Protein AF-A0A2G2NWG4-F1 (afdb_monomer_lite)

Structure (mmCIF, N/CA/C/O backbone):
data_AF-A0A2G2NWG4-F1
#
_entry.id   AF-A0A2G2NWG4-F1
#
loop_
_atom_site.group_PDB
_atom_site.id
_atom_site.type_symbol
_atom_site.label_atom_id
_atom_site.label_alt_id
_atom_site.label_comp_id
_atom_site.label_asym_id
_atom_site.label_entity_id
_atom_site.label_seq_id
_atom_site.pdbx_PDB_ins_code
_atom_site.Cartn_x
_atom_site.Cartn_y
_atom_site.Cartn_z
_atom_site.occupancy
_atom_site.B_iso_or_equiv
_atom_site.auth_seq_id
_atom_site.auth_comp_id
_atom_site.auth_asym_id
_atom_site.auth_atom_id
_atom_site.pdbx_PDB_model_num
ATOM 1 N N . MET A 1 1 ? 19.412 -2.856 7.898 1.00 50.75 1 MET A N 1
ATOM 2 C CA . MET A 1 1 ? 17.990 -2.442 7.947 1.00 50.75 1 MET A CA 1
ATOM 3 C C . MET A 1 1 ? 17.481 -2.362 6.510 1.00 50.75 1 MET A C 1
ATOM 5 O O . MET A 1 1 ? 18.021 -1.590 5.731 1.00 50.75 1 MET A O 1
ATOM 9 N N . ASN A 1 2 ? 16.573 -3.251 6.100 1.00 55.72 2 ASN A N 1
ATOM 10 C CA . ASN A 1 2 ? 16.232 -3.462 4.685 1.00 55.72 2 ASN A CA 1
ATOM 11 C C . ASN A 1 2 ? 15.352 -2.325 4.121 1.00 55.72 2 ASN A C 1
ATOM 13 O O . ASN A 1 2 ? 14.166 -2.237 4.431 1.00 55.72 2 ASN A O 1
ATOM 17 N N . TYR A 1 3 ? 15.913 -1.483 3.246 1.00 70.25 3 TYR A N 1
ATOM 18 C CA . TYR A 1 3 ? 15.259 -0.308 2.634 1.00 70.25 3 TYR A CA 1
ATOM 19 C C . TYR A 1 3 ? 13.949 -0.611 1.884 1.00 70.25 3 TYR A C 1
ATOM 21 O O . TYR A 1 3 ? 13.085 0.257 1.741 1.00 70.25 3 TYR A O 1
ATOM 29 N N . ILE A 1 4 ? 13.778 -1.849 1.415 1.00 69.62 4 ILE A N 1
ATOM 30 C CA . ILE A 1 4 ? 12.583 -2.285 0.684 1.00 69.62 4 ILE A CA 1
ATOM 31 C C . ILE A 1 4 ? 11.341 -2.224 1.574 1.00 69.62 4 ILE A C 1
ATOM 33 O O . ILE A 1 4 ? 10.322 -1.697 1.124 1.00 69.62 4 ILE A O 1
ATOM 37 N N . GLN A 1 5 ? 11.448 -2.677 2.827 1.00 73.12 5 GLN A N 1
ATOM 38 C CA . GLN A 1 5 ? 10.334 -2.701 3.779 1.00 73.12 5 GLN A CA 1
ATOM 39 C C . GLN A 1 5 ? 9.885 -1.279 4.142 1.00 73.12 5 GLN A C 1
ATOM 41 O O . GLN A 1 5 ? 8.692 -0.986 4.132 1.00 73.12 5 GLN A O 1
ATOM 46 N N . VAL A 1 6 ? 10.838 -0.358 4.333 1.00 81.31 6 VAL A N 1
ATOM 47 C CA . VAL A 1 6 ? 10.558 1.053 4.662 1.00 81.31 6 VAL A CA 1
ATOM 48 C C . VAL A 1 6 ? 9.731 1.737 3.572 1.00 81.31 6 VAL A C 1
ATOM 50 O O . VAL A 1 6 ? 8.799 2.479 3.874 1.00 81.31 6 VAL A O 1
ATOM 53 N N . ARG A 1 7 ? 10.038 1.490 2.293 1.00 83.06 7 ARG A N 1
ATOM 54 C CA . ARG A 1 7 ? 9.284 2.104 1.191 1.00 83.06 7 ARG A CA 1
ATOM 55 C C . ARG A 1 7 ? 7.898 1.459 1.004 1.00 83.06 7 ARG A C 1
ATOM 57 O O . ARG A 1 7 ? 7.003 2.153 0.548 1.00 83.06 7 ARG A O 1
ATOM 64 N N . ILE A 1 8 ? 7.691 0.181 1.357 1.00 85.81 8 ILE A N 1
ATOM 65 C CA . ILE A 1 8 ? 6.349 -0.441 1.302 1.00 85.81 8 ILE A CA 1
ATOM 66 C C . ILE A 1 8 ? 5.426 0.263 2.300 1.00 85.81 8 ILE A C 1
ATOM 68 O O . ILE A 1 8 ? 4.397 0.787 1.901 1.00 85.81 8 ILE A O 1
ATOM 72 N N . ILE A 1 9 ? 5.852 0.399 3.557 1.00 88.94 9 ILE A N 1
ATOM 73 C CA . ILE A 1 9 ? 5.031 1.017 4.612 1.00 88.94 9 ILE A CA 1
ATOM 74 C C . ILE A 1 9 ? 4.647 2.463 4.263 1.00 88.94 9 ILE A C 1
ATOM 76 O O . ILE A 1 9 ? 3.503 2.862 4.459 1.00 88.94 9 ILE A O 1
ATOM 80 N N . LYS A 1 10 ? 5.581 3.240 3.697 1.00 89.38 10 LYS A N 1
ATOM 81 C CA . LYS A 1 10 ? 5.321 4.628 3.283 1.00 89.38 10 LYS A CA 1
ATOM 82 C C . LYS A 1 10 ? 4.243 4.734 2.202 1.00 89.38 10 LYS A C 1
ATOM 84 O O . LYS A 1 10 ? 3.354 5.563 2.329 1.00 89.38 10 LYS A O 1
ATOM 89 N N . VAL A 1 11 ? 4.313 3.895 1.169 1.00 89.12 11 VAL A N 1
ATOM 90 C CA . VAL A 1 11 ? 3.336 3.909 0.067 1.00 89.12 11 VAL A CA 1
ATOM 91 C C . VAL A 1 11 ? 1.987 3.355 0.528 1.00 89.12 11 VAL A C 1
ATOM 93 O O . VAL A 1 11 ? 0.957 3.954 0.237 1.00 89.12 11 VAL A O 1
ATOM 96 N N . SER A 1 12 ? 1.978 2.286 1.333 1.00 92.31 12 SER A N 1
ATOM 97 C CA . SER A 1 12 ? 0.741 1.740 1.908 1.00 92.31 12 SER A CA 1
ATOM 98 C C . SER A 1 12 ? 0.008 2.757 2.780 1.00 92.31 12 SER A C 1
ATOM 100 O O . SER A 1 12 ? -1.222 2.771 2.795 1.00 92.31 12 SER A O 1
ATOM 102 N N . ARG A 1 13 ? 0.743 3.634 3.479 1.00 91.62 13 ARG A N 1
ATOM 103 C CA . ARG A 1 13 ? 0.137 4.715 4.258 1.00 91.62 13 ARG A CA 1
ATOM 104 C C . ARG A 1 13 ? -0.582 5.716 3.358 1.00 91.62 13 ARG A C 1
ATOM 106 O O . ARG A 1 13 ? -1.746 5.982 3.605 1.00 91.62 13 ARG A O 1
ATOM 113 N N . THR A 1 14 ? 0.056 6.159 2.275 1.00 93.81 14 THR A N 1
ATOM 114 C CA . THR A 1 14 ? -0.574 7.054 1.292 1.00 93.81 14 THR A CA 1
ATOM 115 C C . THR A 1 14 ? -1.855 6.462 0.703 1.00 93.81 14 THR A C 1
ATOM 117 O O . THR A 1 14 ? -2.849 7.168 0.605 1.00 93.81 14 THR A O 1
ATOM 120 N N . ILE A 1 15 ? -1.859 5.170 0.359 1.00 91.94 15 ILE A N 1
ATOM 121 C CA . ILE A 1 15 ? -3.062 4.488 -0.152 1.00 91.94 15 ILE A CA 1
ATOM 122 C C . ILE A 1 15 ? -4.165 4.454 0.917 1.00 91.94 15 ILE A C 1
ATOM 124 O O . ILE A 1 15 ? -5.318 4.729 0.616 1.00 91.94 15 ILE A O 1
ATOM 128 N N . SER A 1 16 ? -3.807 4.199 2.180 1.00 93.88 16 SER A N 1
ATOM 129 C CA . SER A 1 16 ? -4.775 4.200 3.290 1.00 93.88 16 SER A CA 1
ATOM 130 C C . SER A 1 16 ? -5.378 5.587 3.531 1.00 93.88 16 SER A C 1
ATOM 132 O O . SER A 1 16 ? -6.579 5.702 3.751 1.00 93.88 16 SER A O 1
ATOM 134 N N . ASP A 1 17 ? -4.554 6.637 3.462 1.00 93.00 17 ASP A N 1
ATOM 135 C CA . ASP A 1 17 ? -5.014 8.023 3.588 1.00 93.00 17 ASP A CA 1
ATOM 136 C C . ASP A 1 17 ? -5.953 8.408 2.418 1.00 93.00 17 ASP A C 1
ATOM 138 O O . ASP A 1 17 ? -6.924 9.128 2.636 1.00 93.00 17 ASP A O 1
ATOM 142 N N . LEU A 1 18 ? -5.732 7.886 1.200 1.00 93.19 18 LEU A N 1
ATOM 143 C CA . LEU A 1 18 ? -6.640 8.072 0.05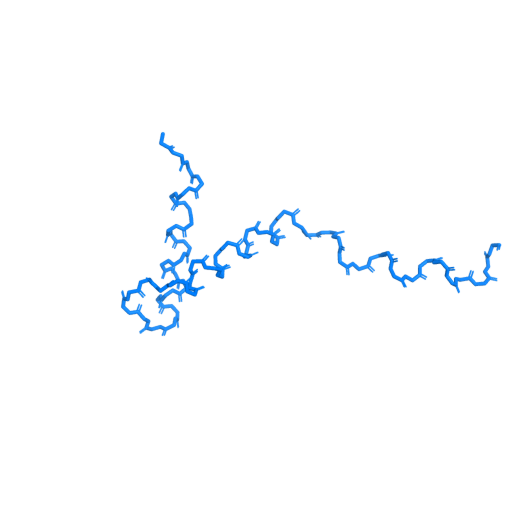2 1.00 93.19 18 LEU A CA 1
ATOM 144 C C . LEU A 1 18 ? -7.972 7.321 0.207 1.00 93.19 18 LEU A C 1
ATOM 146 O O . LEU A 1 18 ? -9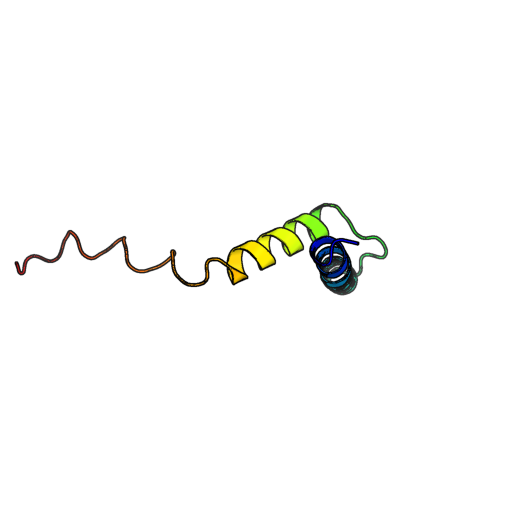.012 7.833 -0.204 1.00 93.19 18 LEU A O 1
ATOM 150 N N . ASP A 1 19 ? -7.952 6.144 0.832 1.00 93.12 19 ASP A N 1
ATOM 151 C CA . ASP A 1 19 ? -9.149 5.351 1.150 1.00 93.12 19 ASP A CA 1
ATOM 152 C C . ASP A 1 19 ? -9.937 5.924 2.352 1.00 93.12 19 ASP A C 1
ATOM 154 O O . ASP A 1 19 ? -10.975 5.398 2.738 1.00 93.12 19 ASP A O 1
ATOM 158 N N . ASN A 1 20 ? -9.471 7.031 2.953 1.00 93.44 20 ASN A N 1
ATOM 159 C CA . ASN A 1 20 ? -9.978 7.582 4.220 1.00 93.44 20 ASN A CA 1
ATOM 160 C C . ASN A 1 20 ? -9.983 6.547 5.361 1.00 93.44 20 ASN A C 1
ATOM 162 O O . ASN A 1 20 ? -10.823 6.587 6.264 1.00 93.44 20 ASN A O 1
ATOM 166 N N . CYS A 1 21 ? -9.031 5.615 5.334 1.00 91.94 21 CYS A N 1
ATOM 167 C CA . CYS A 1 21 ? -8.905 4.561 6.324 1.00 91.94 21 CYS A CA 1
ATOM 168 C C . CYS A 1 21 ? -7.827 4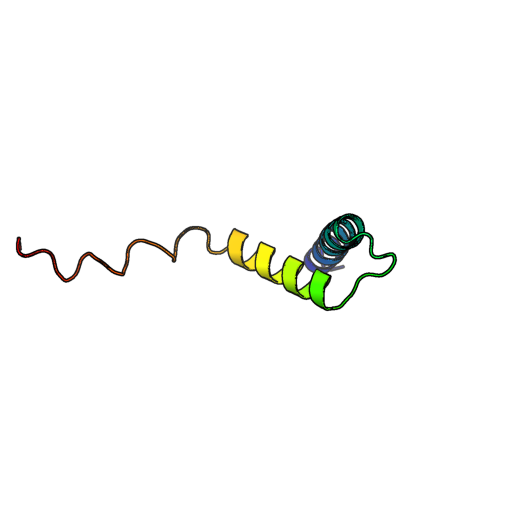.933 7.351 1.00 91.94 21 CYS A C 1
ATOM 170 O O . CYS A 1 21 ? -6.660 5.140 7.016 1.00 91.94 21 CYS A O 1
ATOM 172 N N . GLU A 1 22 ? -8.199 4.983 8.632 1.00 90.06 22 GLU A N 1
ATOM 173 C CA . GLU A 1 22 ? -7.286 5.380 9.716 1.00 90.06 22 GLU A CA 1
ATOM 174 C C . GLU A 1 22 ? -6.119 4.384 9.897 1.00 90.06 22 GLU A C 1
ATOM 176 O O . GLU A 1 22 ? -4.986 4.770 10.223 1.00 90.06 22 GLU A O 1
ATOM 181 N N . TYR A 1 23 ? -6.378 3.105 9.599 1.00 92.25 23 TYR A N 1
ATOM 182 C CA . TYR A 1 23 ? -5.439 1.994 9.744 1.00 92.25 23 TYR A CA 1
ATOM 183 C C . TYR A 1 23 ? -5.049 1.397 8.391 1.00 92.25 23 TYR A C 1
ATOM 185 O O . TYR A 1 23 ? -5.876 1.224 7.498 1.00 92.25 23 TYR A O 1
ATOM 193 N N . ILE A 1 24 ? -3.779 1.000 8.263 1.00 91.38 24 ILE A N 1
ATOM 194 C CA . ILE A 1 24 ? -3.301 0.268 7.088 1.00 91.38 24 ILE A CA 1
ATOM 195 C C . ILE A 1 24 ? -3.914 -1.135 7.104 1.00 91.38 24 ILE A C 1
ATOM 197 O O . ILE A 1 24 ? -3.609 -1.943 7.979 1.00 91.38 24 ILE A O 1
ATOM 201 N N . GLN A 1 25 ? -4.756 -1.423 6.116 1.00 92.50 25 GLN A N 1
ATOM 202 C CA . GLN A 1 25 ? -5.361 -2.733 5.900 1.00 92.50 25 GLN A CA 1
ATOM 203 C C . GLN A 1 25 ? -4.483 -3.597 4.983 1.00 92.50 25 GLN A C 1
ATOM 205 O O . GLN A 1 25 ? -3.660 -3.091 4.213 1.00 92.50 25 GLN A O 1
ATOM 210 N N . SER A 1 26 ? -4.694 -4.917 5.008 1.00 90.00 26 SER A N 1
ATOM 211 C CA . SER A 1 26 ? -3.992 -5.868 4.130 1.00 90.00 26 SER A CA 1
ATOM 212 C C . SER A 1 26 ? -4.139 -5.526 2.641 1.00 90.00 26 SER A C 1
ATOM 214 O O . SER A 1 26 ? -3.199 -5.729 1.874 1.00 90.00 26 SER A O 1
ATOM 216 N N . ASN A 1 27 ? -5.272 -4.936 2.247 1.00 90.56 27 ASN A N 1
ATOM 217 C CA . ASN A 1 27 ? -5.539 -4.504 0.874 1.00 90.56 27 ASN A CA 1
ATOM 218 C C . ASN A 1 27 ? -4.571 -3.399 0.417 1.00 90.56 27 ASN A C 1
ATOM 220 O O . ASN A 1 27 ? -4.000 -3.500 -0.665 1.00 90.56 27 ASN A O 1
ATOM 224 N N . HIS A 1 28 ? -4.282 -2.409 1.269 1.00 91.94 28 HIS A N 1
ATOM 225 C CA . HIS A 1 28 ? -3.353 -1.313 0.950 1.00 91.94 28 HIS A CA 1
ATOM 226 C C . HIS A 1 28 ? -1.911 -1.812 0.763 1.00 91.94 28 HIS A C 1
ATOM 228 O O . HIS A 1 28 ? -1.147 -1.285 -0.053 1.00 91.94 28 HIS A O 1
ATOM 234 N N . ILE A 1 29 ? -1.529 -2.861 1.498 1.00 89.06 29 ILE A N 1
ATOM 235 C CA . ILE A 1 29 ? -0.222 -3.517 1.359 1.00 89.06 29 ILE A CA 1
ATOM 236 C C . ILE A 1 29 ? -0.166 -4.317 0.054 1.00 89.06 29 ILE A C 1
ATOM 238 O O . ILE A 1 29 ? 0.817 -4.207 -0.682 1.00 89.06 29 ILE A O 1
ATOM 242 N N . ALA A 1 30 ? -1.213 -5.088 -0.254 1.00 88.88 30 ALA A N 1
ATOM 243 C CA . ALA A 1 30 ? -1.310 -5.853 -1.495 1.00 88.88 30 ALA A CA 1
ATOM 244 C C . ALA A 1 30 ? -1.212 -4.938 -2.726 1.00 88.88 30 ALA A C 1
ATOM 246 O O . ALA A 1 30 ? -0.441 -5.222 -3.643 1.00 88.88 30 ALA A O 1
ATOM 247 N N . GLU A 1 31 ? -1.905 -3.801 -2.697 1.00 86.06 31 GLU A N 1
ATOM 248 C CA . GLU A 1 31 ? -1.868 -2.795 -3.757 1.00 86.06 31 GLU A CA 1
ATOM 249 C C . GLU A 1 31 ? -0.466 -2.177 -3.902 1.00 86.06 31 GLU A C 1
ATOM 251 O O . GLU A 1 31 ? 0.091 -2.116 -4.997 1.00 86.06 31 GLU A O 1
ATOM 256 N N . THR A 1 32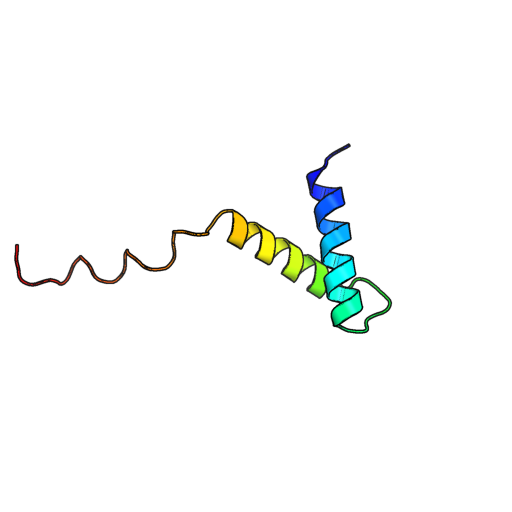 ? 0.189 -1.839 -2.785 1.00 89.06 32 THR A N 1
ATOM 257 C CA . THR A 1 32 ? 1.575 -1.333 -2.782 1.00 89.06 32 THR A CA 1
ATOM 258 C C . THR A 1 32 ? 2.574 -2.325 -3.388 1.00 89.06 32 THR A C 1
ATOM 260 O O . THR A 1 32 ? 3.523 -1.927 -4.071 1.00 89.06 32 THR A O 1
ATOM 263 N N . ILE A 1 33 ? 2.402 -3.621 -3.115 1.00 85.25 33 ILE A N 1
ATOM 264 C CA . ILE A 1 33 ? 3.255 -4.678 -3.669 1.00 85.25 33 ILE A CA 1
ATOM 265 C C . ILE A 1 33 ? 3.022 -4.800 -5.181 1.00 85.25 33 ILE A C 1
ATOM 267 O O . ILE A 1 33 ? 3.999 -4.871 -5.926 1.00 85.25 33 ILE A O 1
ATOM 271 N N . GLN A 1 34 ? 1.767 -4.745 -5.640 1.00 79.56 34 GLN A N 1
ATOM 272 C CA . GLN A 1 34 ? 1.427 -4.782 -7.068 1.00 79.56 34 GLN A CA 1
ATOM 273 C C . GLN A 1 34 ? 1.981 -3.575 -7.837 1.00 79.56 34 GLN A C 1
ATOM 275 O O . GLN A 1 34 ? 2.577 -3.754 -8.901 1.00 79.56 34 GLN A O 1
ATOM 280 N N . TYR A 1 35 ? 1.904 -2.368 -7.268 1.00 68.88 35 TYR A N 1
ATOM 281 C CA . TYR A 1 35 ? 2.533 -1.172 -7.845 1.00 68.88 35 TYR A CA 1
ATOM 282 C C . TYR A 1 35 ? 4.046 -1.333 -8.045 1.00 68.88 35 TYR A C 1
ATOM 284 O O . TYR A 1 35 ? 4.615 -0.798 -8.995 1.00 68.88 35 TYR A O 1
ATOM 292 N N . ARG A 1 36 ? 4.721 -2.101 -7.183 1.00 65.12 36 ARG A N 1
ATOM 293 C CA . ARG A 1 36 ? 6.153 -2.388 -7.343 1.00 65.12 36 ARG A CA 1
ATOM 294 C C . ARG A 1 36 ? 6.477 -3.466 -8.363 1.00 65.12 36 ARG A C 1
ATOM 296 O O . ARG A 1 36 ? 7.593 -3.456 -8.883 1.00 65.12 36 ARG A O 1
ATOM 303 N N . SER A 1 37 ? 5.568 -4.402 -8.610 1.00 57.12 37 SER A N 1
ATOM 304 C CA . SER A 1 37 ? 5.725 -5.354 -9.712 1.00 57.12 37 SER A CA 1
ATOM 305 C C . SER A 1 37 ? 5.623 -4.622 -11.051 1.00 57.12 37 SER A C 1
ATOM 307 O O . SER A 1 37 ? 6.489 -4.803 -11.900 1.00 57.12 37 SER A O 1
ATOM 309 N N . LEU A 1 38 ? 4.691 -3.667 -11.172 1.00 56.25 38 LEU A N 1
ATOM 310 C CA . LEU A 1 38 ? 4.548 -2.797 -12.349 1.00 56.25 38 LEU A CA 1
ATOM 311 C C . LEU A 1 38 ? 5.810 -1.979 -12.672 1.00 56.25 38 LEU A C 1
ATOM 313 O O . LEU A 1 38 ? 6.192 -1.897 -13.836 1.00 56.25 38 LEU A O 1
ATOM 317 N N . ASP A 1 39 ? 6.506 -1.443 -11.665 1.00 57.06 39 ASP A N 1
ATOM 318 C CA . ASP A 1 39 ? 7.769 -0.702 -11.859 1.00 57.06 39 ASP A CA 1
ATOM 319 C C . ASP A 1 39 ? 8.902 -1.593 -12.419 1.00 57.06 39 ASP A C 1
ATOM 321 O O . ASP A 1 39 ? 9.806 -1.117 -13.103 1.00 57.06 39 ASP A O 1
ATOM 325 N N . ARG A 1 40 ? 8.836 -2.915 -12.186 1.00 51.84 40 ARG A N 1
ATOM 326 C CA . ARG A 1 40 ? 9.766 -3.905 -12.761 1.00 51.84 40 ARG A CA 1
ATOM 327 C C . ARG A 1 40 ? 9.273 -4.543 -14.063 1.00 51.84 40 ARG A C 1
ATOM 329 O O . ARG A 1 40 ? 10.074 -5.152 -14.767 1.00 51.84 40 ARG A O 1
ATOM 336 N N . GLU A 1 41 ? 7.995 -4.391 -14.396 1.00 51.28 41 GLU A N 1
ATOM 337 C CA . GLU A 1 41 ? 7.323 -5.048 -15.525 1.00 51.28 41 GLU A CA 1
ATOM 338 C C . GLU A 1 41 ? 6.780 -4.063 -16.570 1.00 51.28 41 GLU A C 1
ATOM 340 O O . GLU A 1 41 ? 5.907 -4.415 -17.364 1.00 51.28 41 GLU A O 1
ATOM 345 N N . GLY A 1 42 ? 7.328 -2.848 -16.647 1.00 49.12 42 GLY A N 1
ATOM 346 C CA . GLY A 1 42 ? 6.963 -1.836 -17.646 1.00 49.12 42 GLY A CA 1
ATOM 347 C C . GLY A 1 42 ? 7.150 -2.223 -19.128 1.00 49.12 42 GLY A C 1
ATOM 348 O O . GLY A 1 42 ? 7.118 -1.336 -19.974 1.00 49.12 42 GLY A O 1
ATOM 349 N N . MET A 1 43 ? 7.352 -3.500 -19.495 1.00 51.06 43 MET A N 1
ATOM 350 C CA . MET A 1 43 ? 7.525 -3.895 -20.902 1.00 51.06 43 MET A CA 1
ATOM 351 C C . MET A 1 43 ? 7.147 -5.336 -21.312 1.00 51.06 43 MET A C 1
ATOM 353 O O . MET A 1 43 ? 7.531 -5.751 -22.403 1.00 51.06 43 MET A O 1
ATOM 357 N N . PHE A 1 44 ? 6.380 -6.112 -20.533 1.00 51.00 44 PHE A N 1
ATOM 358 C CA . PHE A 1 44 ? 5.996 -7.489 -20.940 1.00 51.00 44 PHE A CA 1
ATOM 359 C C . PHE A 1 44 ? 4.522 -7.675 -21.345 1.00 51.00 44 PHE A C 1
ATOM 361 O O . PHE A 1 44 ? 4.048 -8.801 -21.478 1.00 51.00 44 PHE A O 1
ATOM 368 N N . GLY A 1 45 ? 3.793 -6.583 -21.602 1.00 55.06 45 GLY A N 1
ATOM 369 C CA . GLY A 1 45 ? 2.335 -6.627 -21.765 1.00 55.06 45 GLY A CA 1
ATOM 370 C C . GLY A 1 45 ? 1.741 -6.425 -23.163 1.00 55.06 45 GLY A C 1
ATOM 371 O O . GLY A 1 45 ? 0.534 -6.608 -23.284 1.00 55.06 45 GLY A O 1
ATOM 372 N N . VAL A 1 46 ? 2.496 -6.037 -24.210 1.00 54.50 46 VAL A N 1
ATOM 373 C CA . VAL A 1 46 ? 1.838 -5.623 -25.482 1.00 54.50 46 VAL A CA 1
ATOM 374 C C . VAL A 1 46 ? 2.434 -6.135 -26.803 1.00 54.50 46 VAL A C 1
ATOM 376 O O . VAL A 1 46 ? 1.778 -5.986 -27.827 1.00 54.50 46 VAL A O 1
ATOM 379 N N . THR A 1 47 ? 3.580 -6.825 -26.851 1.00 51.88 47 THR A N 1
ATOM 380 C CA . THR A 1 47 ? 4.180 -7.153 -28.174 1.00 51.88 47 THR A CA 1
ATOM 381 C C . THR A 1 47 ? 4.114 -8.627 -28.582 1.00 51.88 47 THR A C 1
ATOM 383 O O . THR A 1 47 ? 4.205 -8.931 -29.766 1.00 51.88 47 THR A O 1
ATOM 386 N N . ILE A 1 48 ? 3.874 -9.581 -27.675 1.00 56.34 48 ILE A N 1
ATOM 387 C CA . ILE A 1 48 ? 3.956 -11.015 -28.039 1.00 56.34 48 ILE A CA 1
ATOM 388 C C . ILE A 1 48 ? 2.655 -11.655 -28.541 1.00 56.34 48 ILE A C 1
ATOM 390 O O . ILE A 1 48 ? 2.667 -12.841 -28.864 1.00 56.34 48 ILE A O 1
ATOM 394 N N . LYS A 1 49 ? 1.547 -10.911 -28.660 1.00 52.78 49 LYS A N 1
ATOM 395 C CA . LYS A 1 49 ? 0.264 -11.481 -29.116 1.00 52.78 49 LYS A CA 1
ATOM 396 C C . LYS A 1 49 ? -0.114 -11.247 -30.581 1.00 52.78 49 LYS A C 1
ATOM 398 O O . LYS A 1 49 ? -1.166 -11.734 -30.965 1.00 52.78 49 LYS A O 1
ATOM 403 N N . ASN A 1 50 ? 0.711 -10.596 -31.412 1.00 54.47 50 ASN A N 1
ATOM 404 C CA . ASN A 1 50 ? 0.297 -10.306 -32.800 1.00 54.47 50 ASN A CA 1
ATOM 405 C C . ASN A 1 50 ? 1.331 -10.494 -33.923 1.00 54.47 50 ASN A C 1
ATOM 407 O O . ASN A 1 50 ? 0.987 -10.280 -35.077 1.00 54.47 50 ASN A O 1
ATOM 411 N N . TRP A 1 51 ? 2.564 -10.935 -33.659 1.00 55.72 51 TRP A N 1
ATOM 412 C CA . TRP A 1 51 ? 3.562 -11.069 -34.737 1.00 55.72 51 TRP A CA 1
ATOM 413 C C . TRP A 1 51 ? 3.558 -12.426 -35.455 1.00 55.72 51 TRP A C 1
ATOM 415 O O . TRP A 1 51 ? 4.075 -12.522 -36.560 1.00 55.72 51 TRP A O 1
ATOM 425 N N . LYS A 1 52 ? 2.961 -13.475 -34.873 1.00 57.56 52 LYS A N 1
ATOM 426 C CA . LYS A 1 52 ? 2.964 -14.826 -35.467 1.00 57.56 52 LYS A CA 1
ATOM 427 C C . LYS A 1 52 ? 1.882 -15.080 -36.532 1.00 57.56 52 LYS A C 1
ATOM 429 O O . LYS A 1 52 ? 1.847 -16.181 -37.062 1.00 57.56 52 LYS A O 1
ATOM 434 N N . ASN A 1 53 ? 1.034 -14.095 -36.856 1.00 59.59 53 ASN A N 1
ATOM 435 C CA . ASN A 1 53 ? -0.071 -14.240 -37.823 1.00 59.59 53 ASN A CA 1
ATOM 436 C C . ASN A 1 53 ? -0.048 -13.209 -38.974 1.00 59.59 53 ASN A C 1
ATOM 438 O O . ASN A 1 53 ? -1.064 -13.021 -39.639 1.00 59.59 53 ASN A O 1
ATOM 442 N N . SER A 1 54 ? 1.074 -12.529 -39.229 1.00 53.53 54 SER A N 1
ATOM 443 C CA . SER A 1 54 ? 1.194 -11.649 -40.402 1.00 53.53 54 SER A CA 1
ATOM 444 C C . SER A 1 54 ? 1.506 -12.482 -41.654 1.00 53.53 54 SER A C 1
ATOM 446 O O . SER A 1 54 ? 2.543 -13.141 -41.670 1.00 53.53 54 SER A O 1
ATOM 448 N N . PRO A 1 55 ? 0.676 -12.454 -42.716 1.00 62.91 55 PRO A N 1
ATOM 449 C CA . PRO A 1 55 ? 0.820 -13.320 -43.892 1.00 62.91 55 PRO A CA 1
ATOM 450 C C . PRO A 1 55 ? 1.913 -12.856 -44.880 1.00 62.91 55 PRO A C 1
ATOM 452 O O . PRO A 1 55 ? 1.778 -13.066 -46.080 1.00 62.91 55 PRO A O 1
ATOM 455 N N . LEU A 1 56 ? 2.970 -12.184 -44.409 1.00 60.97 56 LEU A N 1
ATOM 456 C CA . LEU A 1 56 ? 4.005 -11.582 -45.265 1.00 60.97 56 LEU A CA 1
ATOM 457 C C . LEU A 1 56 ? 5.443 -11.923 -44.830 1.00 60.97 56 LEU A C 1
ATOM 459 O O . LEU A 1 56 ? 6.306 -11.046 -44.796 1.00 60.97 56 LEU A O 1
ATOM 463 N N . TYR A 1 57 ? 5.708 -13.196 -44.537 1.00 52.22 57 TYR A N 1
ATOM 464 C CA . TYR A 1 57 ? 7.034 -13.805 -44.699 1.00 52.22 57 TYR A CA 1
ATOM 465 C C . TYR A 1 57 ? 6.898 -15.264 -45.136 1.00 52.22 57 TY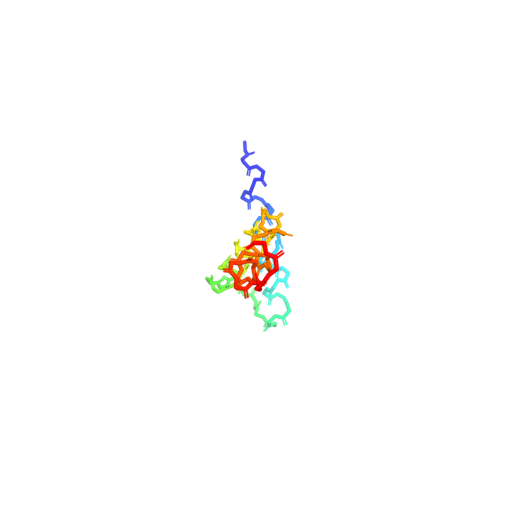R A C 1
ATOM 467 O O . TYR A 1 57 ? 5.976 -15.947 -44.632 1.00 52.22 57 TYR A O 1
#

Secondary structure (DSSP, 8-state):
--HHHHHHHHHHHHHHHHTT-SS--HHHHHHHHHHHHHHH-TTSSSSTTSSTT-S--

Foldseek 3Di:
DDPVVVVLVVQLVVVCVVVVHPDRDPVSSVVSVVVVVCVVPVDDPPDPPPPVPDPPD

pLDDT: mean 73.83, std 17.03, rang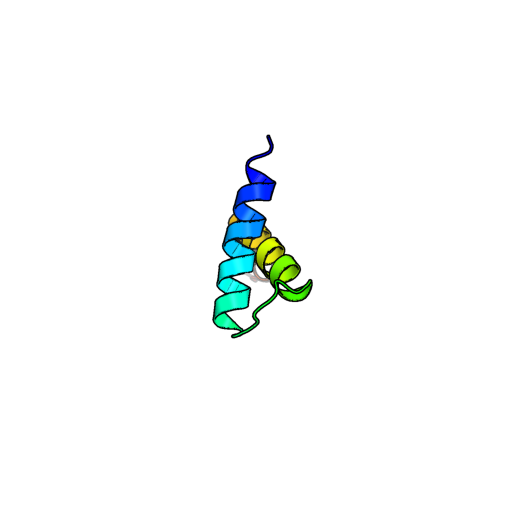e [49.12, 93.88]

Radius of gyration: 18.13 Å; chains: 1; bounding box: 28×23×55 Å

Sequence (57 aa):
MNYIQVRIIKVSRTISDLDNCEYIQSNHIAETIQYRSLDREGMFGVTIKNWKNSPLY